Protein AF-A0A243W6Y9-F1 (afdb_monomer_lite)

Structure (mmCIF, N/CA/C/O backbone):
data_AF-A0A243W6Y9-F1
#
_entry.id   AF-A0A243W6Y9-F1
#
loop_
_atom_site.group_PDB
_atom_site.id
_atom_site.type_symbol
_atom_site.label_atom_id
_atom_site.label_alt_id
_atom_site.label_comp_id
_atom_site.label_asym_id
_atom_site.label_entity_id
_atom_site.label_seq_id
_atom_site.pdbx_PDB_ins_code
_atom_site.Cartn_x
_atom_site.Cartn_y
_atom_site.Cartn_z
_atom_site.occupancy
_atom_site.B_iso_or_equiv
_atom_site.auth_seq_id
_atom_site.auth_comp_id
_atom_site.auth_asym_id
_atom_site.auth_atom_id
_atom_site.pdbx_PDB_model_num
ATOM 1 N N . MET A 1 1 ? 6.393 -20.931 -11.504 1.00 43.03 1 MET A N 1
ATOM 2 C CA . MET A 1 1 ? 7.492 -21.697 -12.120 1.00 43.03 1 MET A CA 1
ATOM 3 C C . MET A 1 1 ? 7.040 -22.157 -13.491 1.00 43.03 1 MET A C 1
ATOM 5 O O . MET A 1 1 ? 6.276 -23.103 -13.563 1.00 43.03 1 MET A O 1
ATOM 9 N N . GLN A 1 2 ? 7.474 -21.464 -14.536 1.00 35.66 2 GLN A N 1
ATOM 10 C CA . GLN A 1 2 ? 8.021 -22.041 -15.763 1.00 35.66 2 GLN A CA 1
ATOM 11 C C . GLN A 1 2 ? 8.685 -20.876 -16.490 1.00 35.66 2 GLN A C 1
ATOM 13 O O . GLN A 1 2 ? 8.092 -19.814 -16.643 1.00 35.66 2 GLN A O 1
ATOM 18 N N . ALA A 1 3 ? 9.980 -21.041 -16.724 1.00 38.94 3 ALA A N 1
ATOM 19 C CA . ALA A 1 3 ? 10.816 -20.066 -17.384 1.00 38.94 3 ALA A CA 1
ATOM 20 C C . ALA A 1 3 ? 10.335 -19.934 -18.830 1.00 38.94 3 ALA A C 1
ATOM 22 O O . ALA A 1 3 ? 10.293 -20.946 -19.529 1.00 38.94 3 ALA A O 1
ATOM 23 N N . ASP A 1 4 ? 10.006 -18.712 -19.257 1.00 57.81 4 ASP A N 1
ATOM 24 C CA . ASP A 1 4 ? 10.089 -18.358 -20.671 1.00 57.81 4 ASP A CA 1
ATOM 25 C C . ASP A 1 4 ? 11.486 -18.777 -21.115 1.00 57.81 4 ASP A C 1
ATOM 27 O O . ASP A 1 4 ? 12.497 -18.345 -20.545 1.00 57.81 4 ASP A O 1
ATOM 31 N N . THR A 1 5 ? 11.557 -19.708 -22.057 1.00 53.50 5 THR A N 1
ATOM 32 C CA . THR A 1 5 ? 12.824 -20.136 -22.629 1.00 53.50 5 THR A CA 1
ATOM 33 C C . THR A 1 5 ? 13.496 -18.864 -23.133 1.00 53.50 5 THR A C 1
ATOM 35 O O . THR A 1 5 ? 12.930 -18.195 -23.989 1.00 53.50 5 THR A O 1
ATOM 38 N N . GLY A 1 6 ? 14.666 -18.483 -22.606 1.00 59.12 6 GLY A N 1
ATOM 39 C CA . GLY A 1 6 ? 15.274 -17.166 -22.874 1.00 59.12 6 GLY A CA 1
ATOM 40 C C . GLY A 1 6 ? 15.457 -16.818 -24.361 1.00 59.12 6 GLY A C 1
ATOM 41 O O . GLY A 1 6 ? 15.699 -15.666 -24.691 1.00 59.12 6 GLY A O 1
ATOM 42 N N . ASN A 1 7 ? 15.294 -17.799 -25.251 1.00 61.72 7 ASN A N 1
ATOM 43 C CA . ASN A 1 7 ? 15.296 -17.659 -26.699 1.00 61.72 7 ASN A CA 1
ATOM 44 C C . ASN A 1 7 ? 14.011 -17.033 -27.288 1.00 61.72 7 ASN A C 1
ATOM 46 O O . ASN A 1 7 ? 14.080 -16.428 -28.349 1.00 61.72 7 ASN A O 1
ATOM 50 N N . GLU A 1 8 ? 12.857 -17.149 -26.622 1.00 70.62 8 GLU A N 1
ATOM 51 C CA . GLU A 1 8 ? 11.563 -16.610 -27.091 1.00 70.62 8 GLU A CA 1
ATOM 52 C C . GLU A 1 8 ? 11.429 -15.099 -26.849 1.00 70.62 8 GLU A C 1
ATOM 54 O O . GLU A 1 8 ? 10.627 -14.429 -27.490 1.00 70.62 8 GLU A O 1
ATOM 59 N N . LEU A 1 9 ? 12.250 -14.545 -25.954 1.00 79.56 9 LEU A N 1
ATOM 60 C CA . LEU A 1 9 ? 12.281 -13.112 -25.651 1.00 79.56 9 LEU A CA 1
ATOM 61 C C . LEU A 1 9 ? 13.268 -12.343 -26.545 1.00 79.56 9 LEU A C 1
ATOM 63 O O . LEU A 1 9 ? 13.194 -11.116 -26.646 1.00 79.56 9 LEU A O 1
ATOM 67 N N . LEU A 1 10 ? 14.204 -13.042 -27.198 1.00 84.56 10 LEU A N 1
ATOM 68 C CA . LEU A 1 10 ? 15.207 -12.418 -28.059 1.00 84.56 10 LEU A CA 1
ATOM 69 C C . LEU A 1 10 ? 14.560 -11.859 -29.331 1.00 84.56 10 LEU A C 1
ATOM 71 O O . LEU A 1 10 ? 13.790 -12.528 -30.008 1.00 84.56 10 LEU A O 1
ATOM 75 N N . GLY A 1 11 ? 14.905 -10.616 -29.673 1.00 85.31 11 GLY A N 1
ATOM 76 C CA . GLY A 1 11 ? 14.373 -9.916 -30.849 1.00 85.31 11 GLY A CA 1
ATOM 77 C C . GLY A 1 11 ? 13.053 -9.175 -30.611 1.00 85.31 11 GLY A C 1
ATOM 78 O O . GLY A 1 11 ? 12.691 -8.326 -31.425 1.00 85.31 11 GLY A O 1
ATOM 79 N N . HIS A 1 12 ? 12.385 -9.415 -29.481 1.00 86.56 12 HIS A N 1
ATOM 80 C CA . HIS A 1 12 ? 11.173 -8.700 -29.089 1.00 86.56 12 HIS A CA 1
ATOM 81 C C . HIS A 1 12 ? 11.488 -7.422 -28.315 1.00 86.56 12 HIS A C 1
ATOM 83 O O . HIS A 1 12 ? 12.442 -7.342 -27.534 1.00 86.56 12 HIS A O 1
ATOM 89 N N . ARG A 1 13 ? 10.667 -6.385 -28.505 1.00 86.94 13 ARG A N 1
ATOM 90 C CA . ARG A 1 13 ? 10.771 -5.168 -27.696 1.00 86.94 13 ARG A CA 1
ATOM 91 C C . ARG A 1 13 ? 10.093 -5.401 -26.360 1.00 86.94 13 ARG A C 1
ATOM 93 O O . ARG A 1 13 ? 8.949 -5.828 -26.311 1.00 86.94 13 ARG A O 1
ATOM 100 N N . ILE A 1 14 ? 10.734 -4.980 -25.276 1.00 86.56 14 ILE A N 1
ATOM 101 C CA . ILE A 1 14 ? 10.177 -5.103 -23.921 1.00 86.56 14 ILE A CA 1
ATOM 102 C C . ILE A 1 14 ? 8.775 -4.472 -23.767 1.00 86.56 14 ILE A C 1
ATOM 104 O O . ILE A 1 14 ? 7.939 -4.976 -23.023 1.00 86.56 14 ILE A O 1
ATOM 108 N N . LEU A 1 15 ? 8.479 -3.417 -24.539 1.00 89.31 15 LEU A N 1
ATOM 109 C CA . LEU A 1 15 ? 7.162 -2.770 -24.590 1.00 89.31 15 LEU A CA 1
ATOM 110 C C . LEU A 1 15 ? 6.047 -3.662 -25.161 1.00 89.31 15 LEU A C 1
ATOM 112 O O . LEU A 1 15 ? 4.875 -3.343 -24.972 1.00 89.31 15 LEU A O 1
ATOM 116 N N . GLU A 1 16 ? 6.372 -4.741 -25.875 1.00 90.00 16 GLU A N 1
ATOM 117 C CA . GLU A 1 16 ? 5.393 -5.723 -26.364 1.00 90.00 16 GLU A CA 1
ATOM 118 C C . GLU A 1 16 ? 4.721 -6.472 -25.214 1.00 90.00 16 GLU A C 1
ATOM 120 O O . GLU A 1 16 ? 3.538 -6.781 -25.307 1.00 90.00 16 GLU A O 1
ATOM 125 N N . PHE A 1 17 ? 5.436 -6.644 -24.102 1.00 90.62 17 PHE A N 1
ATOM 126 C CA . PHE A 1 17 ? 4.935 -7.274 -22.883 1.00 90.62 17 PHE A CA 1
ATOM 127 C C . PHE A 1 17 ? 4.281 -6.271 -21.921 1.00 90.62 17 PHE A C 1
ATOM 129 O O . PHE A 1 17 ? 3.747 -6.661 -20.884 1.00 90.62 17 PHE A O 1
ATOM 136 N N . ALA A 1 18 ? 4.316 -4.969 -22.226 1.00 92.44 18 ALA A N 1
ATOM 137 C CA . ALA A 1 18 ? 3.682 -3.950 -21.400 1.00 92.44 18 ALA A CA 1
ATOM 138 C C . ALA A 1 18 ? 2.157 -4.029 -21.514 1.00 92.44 18 ALA A C 1
ATOM 140 O O . ALA A 1 18 ? 1.598 -4.074 -22.613 1.00 92.44 18 ALA A O 1
ATOM 141 N N . HIS A 1 19 ? 1.474 -3.976 -20.372 1.00 92.12 19 HIS A N 1
ATOM 142 C CA . HIS A 1 19 ? 0.020 -3.915 -20.351 1.00 92.12 19 HIS A CA 1
ATOM 143 C C . HIS A 1 19 ? -0.474 -2.663 -21.111 1.00 92.12 19 HIS A C 1
ATOM 145 O O . HIS A 1 19 ? 0.071 -1.575 -20.885 1.00 92.12 19 HIS A O 1
ATOM 151 N N . PRO A 1 20 ? -1.521 -2.759 -21.963 1.00 89.38 20 PRO A N 1
ATOM 152 C CA . PRO A 1 20 ? -1.933 -1.676 -22.864 1.00 89.38 20 PRO A CA 1
ATOM 153 C C . PRO A 1 20 ? -2.131 -0.318 -22.183 1.00 89.38 20 PRO A C 1
ATOM 155 O O . PRO A 1 20 ? -1.698 0.701 -22.712 1.00 89.38 20 PRO A O 1
ATOM 158 N N . HIS A 1 21 ? -2.714 -0.309 -20.979 1.00 92.00 21 HIS A N 1
ATOM 159 C CA . HIS A 1 21 ? -2.945 0.921 -20.210 1.00 92.00 21 HIS A CA 1
ATOM 160 C C . HIS A 1 21 ? -1.669 1.652 -19.770 1.00 92.00 21 HIS A C 1
ATOM 162 O O . HIS A 1 21 ? -1.721 2.857 -19.576 1.00 92.00 21 HIS A O 1
ATOM 168 N N . PHE A 1 22 ? -0.543 0.956 -19.607 1.00 89.75 22 PHE A N 1
ATOM 169 C CA . PHE A 1 22 ? 0.699 1.544 -19.085 1.00 89.75 22 PHE A CA 1
ATOM 170 C C . PHE A 1 22 ? 1.804 1.655 -20.142 1.00 89.75 22 PHE A C 1
ATOM 172 O O . PHE A 1 22 ? 2.908 2.127 -19.866 1.00 89.75 22 PHE A O 1
ATOM 179 N N . ARG A 1 23 ? 1.531 1.196 -21.368 1.00 93.19 23 ARG A N 1
ATOM 180 C CA . ARG A 1 23 ? 2.514 1.155 -22.453 1.00 93.19 23 ARG A CA 1
ATOM 181 C C . ARG A 1 23 ? 2.959 2.550 -22.894 1.00 93.19 23 ARG A C 1
ATOM 183 O O . ARG A 1 23 ? 4.123 2.713 -23.250 1.00 93.19 23 ARG A O 1
ATOM 190 N N . ALA A 1 24 ? 2.056 3.532 -22.880 1.00 93.00 24 ALA A N 1
ATOM 191 C CA . ALA A 1 24 ? 2.349 4.900 -23.309 1.00 93.00 24 ALA A CA 1
ATOM 192 C C . ALA A 1 24 ? 3.409 5.565 -22.415 1.00 93.00 24 ALA A C 1
ATOM 194 O O . ALA A 1 24 ? 4.425 6.033 -22.928 1.00 93.00 24 ALA A O 1
ATOM 195 N N . ASP A 1 25 ? 3.218 5.507 -21.095 1.00 91.50 25 ASP A N 1
ATOM 196 C CA . ASP A 1 25 ? 4.114 6.127 -20.111 1.00 91.50 25 ASP A CA 1
ATOM 197 C C . ASP A 1 25 ? 5.524 5.527 -20.169 1.00 91.50 25 ASP A C 1
ATOM 199 O O . ASP A 1 25 ? 6.528 6.241 -20.191 1.00 91.50 25 ASP A O 1
ATOM 203 N N . TRP A 1 26 ? 5.620 4.195 -20.253 1.00 94.25 26 TRP A N 1
ATOM 204 C CA . TRP A 1 26 ? 6.917 3.536 -20.395 1.00 94.25 26 TRP A CA 1
ATOM 205 C C . TRP A 1 26 ? 7.572 3.879 -21.735 1.00 94.25 26 TRP A C 1
ATOM 207 O O . TRP A 1 26 ? 8.761 4.189 -21.777 1.00 94.25 26 TRP A O 1
ATOM 217 N N . HIS A 1 27 ? 6.815 3.890 -22.832 1.00 94.44 27 HIS A N 1
ATOM 218 C CA . HIS A 1 27 ? 7.356 4.273 -24.131 1.00 94.44 27 HIS A CA 1
ATOM 219 C C . HIS A 1 27 ? 7.925 5.699 -24.119 1.00 94.44 27 HIS A C 1
ATOM 221 O O . HIS A 1 27 ? 9.006 5.923 -24.665 1.00 94.44 27 HIS A O 1
ATOM 227 N N . GLU A 1 28 ? 7.257 6.648 -23.462 1.00 95.19 28 GLU A N 1
ATOM 228 C CA . GLU A 1 28 ? 7.779 8.004 -23.304 1.00 95.19 28 GLU A CA 1
ATOM 229 C C . GLU A 1 28 ? 9.094 8.021 -22.514 1.00 95.19 28 GLU A C 1
ATOM 231 O O . GLU A 1 28 ? 10.085 8.572 -22.996 1.00 95.19 28 GLU A O 1
ATOM 236 N N . LEU A 1 29 ? 9.144 7.371 -21.348 1.00 94.62 29 LEU A N 1
ATOM 237 C CA . LEU A 1 29 ? 10.361 7.296 -20.529 1.00 94.62 29 LEU A CA 1
ATOM 238 C C . LEU A 1 29 ? 11.518 6.626 -21.278 1.00 94.62 29 LEU A C 1
ATOM 240 O O . LEU A 1 29 ? 12.652 7.102 -21.232 1.00 94.62 29 LEU A O 1
ATOM 244 N N . GLN A 1 30 ? 11.228 5.573 -22.042 1.00 93.81 30 GLN A N 1
ATOM 245 C CA . GLN A 1 30 ? 12.217 4.911 -22.882 1.00 93.81 30 GLN A CA 1
ATOM 246 C C . GLN A 1 30 ? 12.738 5.852 -23.977 1.00 93.81 30 GLN A C 1
ATOM 248 O O . GLN A 1 30 ? 13.944 5.911 -24.204 1.00 93.81 30 GLN A O 1
ATOM 253 N N . GLN A 1 31 ? 11.874 6.645 -24.619 1.00 94.62 31 GLN A N 1
ATOM 254 C CA . GLN A 1 31 ? 12.327 7.659 -25.575 1.00 94.62 31 GLN A CA 1
ATOM 255 C C . GLN A 1 31 ? 13.171 8.756 -24.925 1.00 94.62 31 GLN A C 1
ATOM 257 O O . GLN A 1 31 ? 14.130 9.219 -25.537 1.00 94.62 31 GLN A O 1
ATOM 262 N N . GLN A 1 32 ? 12.802 9.218 -23.729 1.00 95.50 32 GLN A N 1
ATOM 263 C CA . GLN A 1 32 ? 13.557 10.252 -23.025 1.00 95.50 32 GLN A CA 1
ATOM 264 C C . GLN A 1 32 ? 14.946 9.744 -22.613 1.00 95.50 32 GLN A C 1
ATOM 266 O O . GLN A 1 32 ? 15.918 10.488 -22.750 1.00 95.50 32 GLN A O 1
ATOM 271 N N . LEU A 1 33 ? 15.046 8.475 -22.206 1.00 94.88 33 LEU A N 1
ATOM 272 C CA . LEU A 1 33 ? 16.309 7.799 -21.916 1.00 94.88 33 LEU A CA 1
ATOM 273 C C . LEU A 1 33 ? 17.226 7.765 -23.151 1.00 94.88 33 LEU A C 1
ATOM 275 O O . LEU A 1 33 ? 18.321 8.312 -23.100 1.00 94.88 33 LEU A O 1
ATOM 279 N N . TRP A 1 34 ? 16.757 7.230 -24.286 1.00 93.50 34 TRP A N 1
ATOM 280 C CA . TRP A 1 34 ? 17.541 7.138 -25.538 1.00 93.50 34 TRP A CA 1
ATOM 281 C C . TRP A 1 34 ? 17.840 8.483 -26.216 1.00 93.50 34 TRP A C 1
ATOM 283 O O . TRP A 1 34 ? 18.680 8.550 -27.106 1.00 93.50 34 TRP A O 1
ATOM 293 N N . LYS A 1 35 ? 17.148 9.559 -25.824 1.00 95.31 35 LYS A N 1
ATOM 294 C CA . LYS A 1 35 ? 17.457 10.940 -26.237 1.00 95.31 35 LYS A CA 1
ATOM 295 C C . LYS A 1 35 ? 18.413 11.641 -25.263 1.00 95.31 35 LYS A C 1
ATOM 297 O O . LYS A 1 35 ? 18.541 12.863 -25.341 1.00 95.31 35 LYS A O 1
ATOM 302 N N . HIS A 1 36 ? 18.988 10.910 -24.303 1.00 91.75 36 HIS A N 1
ATOM 303 C CA . HIS A 1 36 ? 19.877 11.423 -23.252 1.00 91.75 36 HIS A CA 1
ATOM 304 C C . HIS A 1 36 ? 19.268 12.558 -22.424 1.00 91.75 36 HIS A C 1
ATOM 306 O O . HIS A 1 36 ? 19.983 13.376 -21.849 1.00 91.75 36 HIS A O 1
ATOM 312 N N . LYS A 1 37 ? 17.933 12.621 -22.335 1.00 93.31 37 LYS A N 1
ATOM 313 C CA . LYS A 1 37 ? 17.241 13.606 -21.488 1.00 93.31 37 LYS A CA 1
ATOM 314 C C . LYS A 1 37 ? 17.276 13.222 -20.011 1.00 93.31 37 LYS A C 1
ATOM 316 O O . LYS A 1 37 ? 17.010 14.059 -19.155 1.00 93.31 37 LYS A O 1
ATOM 321 N N . MET A 1 38 ? 17.589 11.962 -19.723 1.00 92.38 38 MET A N 1
ATOM 322 C CA . MET A 1 38 ? 17.771 11.415 -18.384 1.00 92.38 38 MET A CA 1
ATOM 323 C C . MET A 1 38 ? 18.803 10.282 -18.425 1.00 92.38 38 MET A C 1
ATOM 325 O O . MET A 1 38 ? 18.844 9.550 -19.412 1.00 92.38 38 MET A O 1
ATOM 329 N N . PRO A 1 39 ? 19.620 10.109 -17.374 1.00 89.44 39 PRO A N 1
ATOM 330 C CA . PRO A 1 39 ? 20.642 9.060 -17.332 1.00 89.44 39 PRO A CA 1
ATOM 331 C C . PRO A 1 39 ? 20.065 7.661 -17.050 1.00 89.44 39 PRO A C 1
ATOM 333 O O . PRO A 1 39 ? 20.653 6.652 -17.430 1.00 89.44 39 PRO A O 1
ATOM 336 N N . HIS A 1 40 ? 18.930 7.592 -16.355 1.00 95.38 40 HIS A N 1
ATOM 337 C CA . HIS A 1 40 ? 18.195 6.368 -16.040 1.00 95.38 40 HIS A CA 1
ATOM 338 C C . HIS A 1 40 ? 16.745 6.720 -15.684 1.00 95.38 40 HIS A C 1
ATOM 340 O O . HIS A 1 40 ? 16.443 7.877 -15.380 1.00 95.38 40 HIS A O 1
ATOM 346 N N . PHE A 1 41 ? 15.861 5.724 -15.666 1.00 96.50 41 PHE A N 1
ATOM 347 C CA . PHE A 1 41 ? 14.533 5.854 -15.064 1.00 96.50 41 PHE A CA 1
ATOM 348 C C . PHE A 1 41 ? 14.161 4.617 -14.254 1.00 96.50 41 PHE A C 1
ATOM 350 O O . PHE A 1 41 ? 14.611 3.506 -14.543 1.00 96.50 41 PHE A O 1
ATOM 357 N N . THR A 1 42 ? 13.261 4.827 -13.297 1.00 96.75 42 THR A N 1
ATOM 358 C CA . THR A 1 42 ? 12.565 3.763 -12.576 1.00 96.75 42 THR A CA 1
ATOM 359 C C . THR A 1 42 ? 11.069 4.025 -12.640 1.00 96.75 42 THR A C 1
ATOM 361 O O . THR A 1 42 ? 10.630 5.140 -12.360 1.00 96.75 42 THR A O 1
ATOM 364 N N . LEU A 1 43 ? 10.271 3.013 -12.978 1.00 96.00 43 LEU A N 1
ATOM 365 C CA . LEU A 1 43 ? 8.812 3.123 -13.003 1.00 96.00 43 LEU A CA 1
ATOM 366 C C . LEU A 1 43 ? 8.154 1.838 -12.489 1.00 96.00 43 LEU A C 1
ATOM 368 O O . LEU A 1 43 ? 8.681 0.742 -12.663 1.00 96.00 43 LEU A O 1
ATOM 372 N N . LYS A 1 44 ? 6.981 1.963 -11.862 1.00 96.25 44 LYS A N 1
ATOM 373 C CA . LYS A 1 44 ? 6.138 0.820 -11.481 1.00 96.25 44 LYS A CA 1
ATOM 374 C C . LYS A 1 44 ? 5.019 0.680 -12.515 1.00 96.25 44 LYS A C 1
ATOM 376 O O . LYS A 1 44 ? 4.200 1.583 -12.631 1.00 96.25 44 LYS A O 1
ATOM 381 N N . THR A 1 45 ? 4.970 -0.435 -13.237 1.00 95.31 45 THR A N 1
ATOM 382 C CA . THR A 1 45 ? 3.996 -0.704 -14.316 1.00 95.31 45 THR A CA 1
ATOM 383 C C . THR A 1 45 ? 3.455 -2.126 -14.231 1.00 95.31 45 THR A C 1
ATOM 385 O O . THR A 1 45 ? 3.888 -2.906 -13.383 1.00 95.31 45 THR A O 1
ATOM 388 N N . CYS A 1 46 ? 2.509 -2.463 -15.105 1.00 95.00 46 CYS A N 1
ATOM 389 C CA . CYS A 1 46 ? 2.044 -3.825 -15.29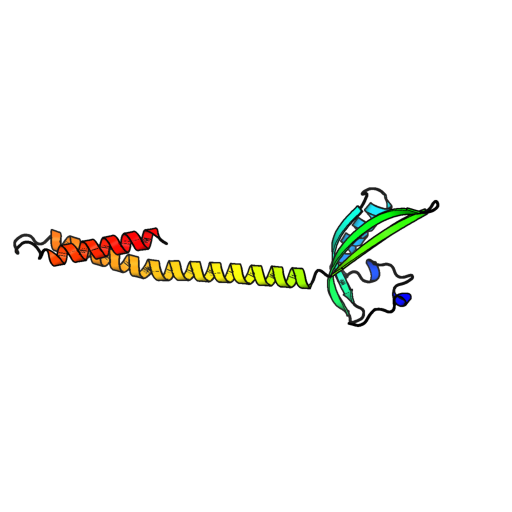8 1.00 95.00 46 CYS A CA 1
ATOM 390 C C . CYS A 1 46 ? 2.643 -4.438 -16.567 1.00 95.00 46 CYS A C 1
ATOM 392 O O . CYS A 1 46 ? 2.581 -3.853 -17.651 1.00 95.00 46 CYS A O 1
ATOM 394 N N . LEU A 1 47 ? 3.165 -5.650 -16.421 1.00 93.69 47 LEU A N 1
ATOM 395 C CA . LEU A 1 47 ? 3.574 -6.523 -17.515 1.00 93.69 47 LEU A CA 1
ATOM 396 C C . LEU A 1 47 ? 2.557 -7.650 -17.689 1.00 93.69 47 LEU A C 1
ATOM 398 O O . LEU A 1 47 ? 1.876 -8.023 -16.733 1.00 93.69 47 LEU A O 1
ATOM 402 N N . VAL A 1 48 ? 2.472 -8.185 -18.902 1.00 92.38 48 VAL A N 1
ATOM 403 C CA . VAL A 1 48 ? 1.631 -9.325 -19.274 1.00 92.38 48 VAL A CA 1
ATOM 404 C C . VAL A 1 48 ? 2.527 -10.550 -19.447 1.00 92.38 48 VAL A C 1
ATOM 406 O O . VAL A 1 48 ? 3.536 -10.488 -20.146 1.00 92.38 48 VAL A O 1
ATOM 409 N N . ARG A 1 49 ? 2.184 -11.651 -18.777 1.00 89.44 49 ARG A N 1
ATOM 410 C CA . ARG A 1 49 ? 2.863 -12.948 -18.907 1.00 89.44 49 ARG A CA 1
ATOM 411 C C . ARG A 1 49 ? 2.403 -13.681 -20.168 1.00 89.44 49 ARG A C 1
ATOM 413 O O . ARG A 1 49 ? 1.365 -13.349 -20.736 1.00 89.44 49 ARG A O 1
ATOM 420 N N . ALA A 1 50 ? 3.117 -14.741 -20.544 1.00 85.81 50 ALA A N 1
ATOM 421 C CA . ALA A 1 50 ? 2.733 -15.620 -21.652 1.00 85.81 50 ALA A CA 1
ATOM 422 C C . ALA A 1 50 ? 1.319 -16.225 -21.499 1.00 85.81 50 ALA A C 1
ATOM 424 O O . ALA A 1 50 ? 0.626 -16.437 -22.489 1.00 85.81 50 ALA A O 1
ATOM 425 N N . ASP A 1 51 ? 0.853 -16.446 -20.264 1.00 86.94 51 ASP A N 1
ATOM 426 C CA . ASP A 1 51 ? -0.503 -16.935 -19.966 1.00 86.94 51 ASP A CA 1
ATOM 427 C C . ASP A 1 51 ? -1.601 -15.849 -20.047 1.00 86.94 51 ASP A C 1
ATOM 429 O O . ASP A 1 51 ? -2.771 -16.124 -19.783 1.00 86.94 51 ASP A O 1
ATOM 433 N N . GLY A 1 52 ? -1.237 -14.608 -20.392 1.00 87.31 52 GLY A N 1
ATOM 434 C CA . GLY A 1 52 ? -2.133 -13.453 -20.462 1.00 87.31 52 GLY A CA 1
ATOM 435 C C . GLY A 1 52 ? -2.407 -12.771 -19.116 1.00 87.31 52 GLY A C 1
ATOM 436 O O . GLY A 1 52 ? -3.036 -11.711 -19.084 1.00 87.31 52 GLY A O 1
ATOM 437 N N . SER A 1 53 ? -1.928 -13.321 -17.996 1.00 90.75 53 SER A N 1
ATOM 438 C CA . SER A 1 53 ? -2.069 -12.687 -16.684 1.00 90.75 53 SER A CA 1
ATOM 439 C C . SER A 1 53 ? -1.187 -11.445 -16.571 1.00 90.75 53 SER A C 1
ATOM 441 O O . SER A 1 53 ? -0.075 -11.388 -17.093 1.00 90.75 53 SER A O 1
ATOM 443 N N . SER A 1 54 ? -1.675 -10.433 -15.855 1.00 93.31 54 SER A N 1
ATOM 444 C CA . SER A 1 54 ? -0.904 -9.217 -15.589 1.00 93.31 54 SER A CA 1
ATOM 445 C C . SER A 1 54 ? -0.250 -9.251 -14.213 1.00 93.31 54 SER A C 1
ATOM 447 O O . SER A 1 54 ? -0.810 -9.798 -13.261 1.00 93.31 54 SER A O 1
ATOM 449 N N . PHE A 1 55 ? 0.917 -8.627 -14.085 1.00 93.94 55 PHE A N 1
ATOM 450 C CA . PHE A 1 55 ? 1.606 -8.478 -12.807 1.00 93.94 55 PHE A CA 1
ATOM 451 C C . PHE A 1 55 ? 2.297 -7.139 -12.666 1.00 93.94 55 PHE A C 1
ATOM 453 O O . PHE A 1 55 ? 2.717 -6.533 -13.649 1.00 93.94 55 PHE A O 1
ATOM 460 N N . TRP A 1 56 ? 2.421 -6.692 -11.418 1.00 95.56 56 TRP A N 1
ATOM 461 C CA . TRP A 1 56 ? 3.115 -5.455 -11.116 1.00 95.56 56 TRP A CA 1
ATOM 462 C C . TRP A 1 56 ? 4.617 -5.677 -11.162 1.00 95.56 56 TRP A C 1
ATOM 464 O O . 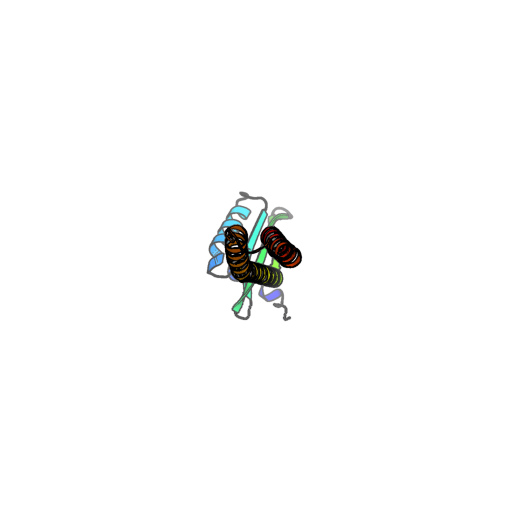TRP A 1 56 ? 5.149 -6.534 -10.461 1.00 95.56 56 TRP A O 1
ATOM 474 N N . CYS A 1 57 ? 5.300 -4.838 -11.926 1.00 95.75 57 CYS A N 1
ATOM 475 C CA . CYS A 1 57 ? 6.738 -4.855 -12.064 1.00 95.75 57 CYS A CA 1
ATOM 476 C C . CYS A 1 57 ? 7.318 -3.465 -11.799 1.00 95.75 57 CYS A C 1
ATOM 478 O O . CYS A 1 57 ? 6.749 -2.445 -12.197 1.00 95.75 57 CYS A O 1
ATOM 480 N N . GLN A 1 58 ? 8.452 -3.423 -11.110 1.00 96.88 58 GLN A N 1
ATOM 481 C CA . GLN A 1 58 ? 9.312 -2.255 -11.080 1.00 96.88 58 GLN A CA 1
ATOM 482 C C . GLN A 1 58 ? 10.376 -2.416 -12.164 1.00 96.88 58 GLN A C 1
ATOM 484 O O . GLN A 1 58 ? 11.158 -3.363 -12.148 1.00 96.88 58 GLN A O 1
ATOM 489 N N . VAL A 1 59 ? 10.368 -1.485 -13.111 1.00 96.56 59 VAL A N 1
ATOM 490 C CA . VAL A 1 59 ? 11.292 -1.436 -14.239 1.00 96.56 59 VAL A CA 1
ATOM 491 C C . VAL A 1 59 ? 12.326 -0.369 -13.941 1.00 96.56 59 VAL A C 1
ATOM 493 O O . VAL A 1 59 ? 11.959 0.789 -13.744 1.00 96.56 59 VAL A O 1
ATOM 496 N N . THR A 1 60 ? 13.600 -0.738 -13.972 1.00 97.12 60 THR A N 1
ATOM 497 C CA . THR A 1 60 ? 14.720 0.204 -13.884 1.00 97.12 60 THR A CA 1
ATOM 498 C C . THR A 1 60 ? 15.541 0.089 -15.154 1.00 97.12 60 THR A C 1
ATOM 500 O O . THR A 1 60 ? 15.996 -1.006 -15.466 1.00 97.12 60 THR A O 1
ATOM 503 N N . SER A 1 61 ? 15.725 1.183 -15.895 1.00 96.75 61 SER A N 1
ATOM 504 C CA . SER A 1 61 ? 16.502 1.183 -17.143 1.00 96.75 61 SER A CA 1
ATOM 505 C C . SER A 1 61 ? 17.586 2.250 -17.142 1.00 96.75 61 SER A C 1
ATOM 507 O O . SER A 1 61 ? 17.363 3.367 -16.679 1.00 96.75 61 SER A O 1
ATOM 509 N N . VAL A 1 62 ? 18.741 1.901 -17.698 1.00 96.62 62 VAL A N 1
ATOM 510 C CA . VAL A 1 62 ? 19.957 2.721 -17.771 1.00 96.62 62 VAL A CA 1
ATOM 511 C C . VAL A 1 62 ? 20.633 2.482 -19.120 1.00 96.62 62 VAL A C 1
ATOM 513 O O . VAL A 1 62 ? 20.563 1.376 -19.657 1.00 96.62 62 VAL A O 1
ATOM 516 N N . LEU A 1 63 ? 21.277 3.514 -19.667 1.00 95.12 63 LEU A N 1
ATOM 517 C CA . LEU A 1 63 ? 22.151 3.384 -20.833 1.00 95.12 63 LEU A CA 1
ATOM 518 C C . LEU A 1 63 ? 23.608 3.291 -20.401 1.00 95.12 63 LEU A C 1
ATOM 520 O O . LEU A 1 63 ? 24.020 3.931 -19.432 1.00 95.12 63 LEU A O 1
ATOM 524 N N . PHE A 1 64 ? 24.388 2.507 -21.132 1.00 92.75 64 PHE A N 1
ATOM 525 C CA . PHE A 1 64 ? 25.821 2.393 -20.918 1.00 92.75 64 PHE A CA 1
ATOM 526 C C . PHE A 1 64 ? 26.562 2.250 -22.257 1.00 92.75 64 PHE A C 1
ATOM 528 O O . PHE A 1 64 ? 26.020 1.679 -23.207 1.00 92.75 64 PHE A O 1
ATOM 535 N N . PRO A 1 65 ? 27.790 2.784 -22.358 1.00 91.88 65 PRO A N 1
ATOM 536 C CA . PRO A 1 65 ? 28.612 2.637 -23.552 1.00 91.88 65 PRO A CA 1
ATOM 537 C C . PRO A 1 65 ? 29.263 1.246 -23.616 1.00 91.88 65 PRO A C 1
ATOM 539 O O . PRO A 1 65 ? 29.710 0.723 -22.597 1.00 91.88 65 PRO A O 1
ATOM 542 N N . ASP A 1 66 ? 29.370 0.689 -24.821 1.00 93.00 66 ASP A N 1
ATOM 543 C CA . ASP A 1 66 ? 30.036 -0.581 -25.125 1.00 93.00 66 ASP A CA 1
ATOM 544 C C . ASP A 1 66 ? 30.666 -0.535 -26.527 1.00 93.00 66 ASP A C 1
ATOM 546 O O . ASP A 1 66 ? 29.956 -0.362 -27.513 1.00 93.00 66 ASP A O 1
ATOM 550 N N . GLU A 1 67 ? 31.995 -0.631 -26.622 1.00 82.62 67 GLU A N 1
ATOM 551 C CA . GLU A 1 67 ? 32.767 -0.738 -27.880 1.00 82.62 67 GLU A CA 1
ATOM 552 C C . GLU A 1 67 ? 32.242 0.114 -29.072 1.00 82.62 67 GLU A C 1
ATOM 554 O O . GLU A 1 67 ? 32.023 -0.383 -30.177 1.00 82.62 67 GLU A O 1
ATOM 559 N N . ASN A 1 68 ? 32.057 1.428 -28.860 1.00 85.81 68 ASN A N 1
ATOM 560 C CA . ASN A 1 68 ? 31.491 2.421 -29.805 1.00 85.81 68 ASN A CA 1
ATOM 561 C C . ASN A 1 68 ? 29.975 2.351 -30.065 1.00 85.81 68 ASN A C 1
ATOM 563 O O . ASN A 1 68 ? 29.470 2.989 -30.993 1.00 85.81 68 ASN A O 1
ATOM 567 N N . ARG A 1 69 ? 29.225 1.620 -29.249 1.00 89.94 69 ARG A N 1
ATOM 568 C CA . ARG A 1 69 ? 27.761 1.577 -29.260 1.00 89.94 69 ARG A CA 1
ATOM 569 C C . ARG A 1 69 ? 27.225 1.958 -27.891 1.00 89.94 69 ARG A C 1
ATOM 571 O O . ARG A 1 69 ? 27.929 1.922 -26.889 1.00 89.94 69 ARG A O 1
ATOM 578 N N . GLU A 1 70 ? 25.965 2.352 -27.861 1.00 91.38 70 GLU A N 1
ATOM 579 C CA . GLU A 1 70 ? 25.238 2.560 -26.620 1.00 91.38 70 GLU A CA 1
ATOM 580 C C . GLU A 1 70 ? 24.224 1.437 -26.455 1.00 91.38 70 GLU A C 1
ATOM 582 O O . GLU A 1 70 ? 23.462 1.130 -27.376 1.00 91.38 70 GLU A O 1
ATOM 587 N N . LEU A 1 71 ? 24.238 0.811 -25.285 1.00 92.62 71 LEU A N 1
ATOM 588 C CA . LEU A 1 71 ? 23.367 -0.295 -24.936 1.00 92.62 71 LEU A CA 1
ATOM 589 C C . LEU A 1 71 ? 22.440 0.113 -23.796 1.00 92.62 71 LEU A C 1
ATOM 591 O O . LEU A 1 71 ? 22.794 0.911 -22.930 1.00 92.62 71 LEU A O 1
ATOM 595 N N . GLY A 1 72 ? 21.240 -0.462 -23.792 1.00 92.44 72 GLY A N 1
ATOM 596 C CA . GLY A 1 72 ? 20.293 -0.326 -22.694 1.00 92.44 72 GLY A CA 1
ATOM 597 C C . GLY A 1 72 ? 20.327 -1.555 -21.799 1.00 92.44 72 GLY A C 1
ATOM 598 O O . GLY A 1 72 ? 20.227 -2.679 -22.285 1.00 92.44 72 GLY A O 1
ATOM 599 N N . TYR A 1 73 ? 20.422 -1.337 -20.492 1.00 93.62 73 TYR A N 1
ATOM 600 C CA . TYR A 1 73 ? 20.243 -2.369 -19.481 1.00 93.62 73 TYR A CA 1
ATOM 601 C C . TYR A 1 73 ? 18.958 -2.096 -18.704 1.00 93.62 73 TYR A C 1
ATOM 603 O O . TYR A 1 73 ? 18.777 -1.002 -18.165 1.00 93.62 73 TYR A O 1
ATOM 611 N N . THR A 1 74 ? 18.072 -3.091 -18.641 1.00 94.25 74 THR A N 1
ATOM 612 C CA . THR A 1 74 ? 16.792 -2.993 -17.935 1.00 94.25 74 THR A CA 1
ATOM 613 C C . THR A 1 74 ? 16.646 -4.138 -16.944 1.00 94.25 74 THR A C 1
ATOM 615 O O . THR A 1 74 ? 16.753 -5.305 -17.310 1.00 94.25 74 THR A O 1
ATOM 618 N N . VAL A 1 75 ? 16.346 -3.799 -15.693 1.00 94.88 75 VAL A N 1
ATOM 619 C CA . VAL A 1 75 ? 15.991 -4.748 -14.636 1.00 94.88 75 VAL A CA 1
ATOM 620 C C . VAL A 1 75 ? 14.482 -4.724 -14.439 1.00 94.88 75 VAL A C 1
ATOM 622 O O . VAL A 1 75 ? 13.885 -3.653 -14.317 1.00 94.88 75 VAL A O 1
ATOM 625 N N . LEU A 1 76 ? 13.887 -5.915 -14.395 1.00 94.19 76 LEU A N 1
ATOM 626 C CA . LEU A 1 76 ? 12.479 -6.144 -14.095 1.00 94.19 76 LEU A CA 1
ATOM 627 C C . LEU A 1 76 ? 12.363 -6.855 -12.748 1.00 94.19 76 LEU A C 1
ATOM 629 O O . LEU A 1 76 ? 12.800 -7.993 -12.602 1.00 94.19 76 LEU A O 1
ATOM 633 N N . GLU A 1 77 ? 11.756 -6.198 -11.768 1.00 95.38 77 GLU A N 1
ATOM 634 C CA . GLU A 1 77 ? 11.475 -6.778 -10.455 1.00 95.38 77 GLU A CA 1
ATOM 635 C C . GLU A 1 77 ? 9.964 -7.005 -10.320 1.00 95.38 77 GLU A C 1
ATOM 637 O O . GLU A 1 77 ? 9.194 -6.050 -10.414 1.00 95.38 77 GLU A O 1
ATOM 642 N N . ASP A 1 78 ? 9.507 -8.244 -10.116 1.00 95.06 78 ASP A N 1
ATOM 643 C CA . ASP A 1 78 ? 8.096 -8.510 -9.797 1.00 95.06 78 ASP A CA 1
ATOM 644 C C . ASP A 1 78 ? 7.801 -8.020 -8.370 1.00 95.06 78 ASP A C 1
ATOM 646 O O . ASP A 1 78 ? 8.331 -8.534 -7.385 1.00 95.06 78 ASP A O 1
ATOM 650 N N . ILE A 1 79 ? 6.937 -7.013 -8.257 1.00 95.88 79 ILE A N 1
ATOM 651 C CA . ILE A 1 79 ? 6.563 -6.378 -6.987 1.00 95.88 79 ILE A CA 1
ATOM 652 C C . ILE A 1 79 ? 5.139 -6.749 -6.560 1.00 95.88 79 ILE A C 1
ATOM 654 O O . ILE A 1 79 ? 4.573 -6.107 -5.671 1.00 95.88 79 ILE A O 1
ATOM 658 N N . SER A 1 80 ? 4.538 -7.767 -7.182 1.00 93.44 80 SER A N 1
ATOM 659 C CA . SER A 1 80 ? 3.154 -8.179 -6.918 1.00 93.44 80 SER A CA 1
ATOM 660 C C . SER A 1 80 ? 2.966 -8.637 -5.474 1.00 93.44 80 SER A C 1
ATOM 662 O O . SER A 1 80 ? 2.010 -8.224 -4.819 1.00 93.44 80 SER A O 1
ATOM 664 N N . VAL A 1 81 ? 3.913 -9.417 -4.942 1.00 94.12 81 VAL A N 1
ATOM 665 C CA . VAL A 1 81 ? 3.894 -9.857 -3.536 1.00 94.12 81 VAL A CA 1
ATOM 666 C C . VAL A 1 81 ? 3.989 -8.656 -2.597 1.00 94.12 81 VAL A C 1
ATOM 668 O O . VAL A 1 81 ? 3.199 -8.543 -1.662 1.00 94.12 81 VAL A O 1
ATOM 671 N N . ARG A 1 82 ? 4.900 -7.715 -2.882 1.00 93.75 82 ARG A N 1
ATOM 672 C CA . ARG A 1 82 ? 5.068 -6.494 -2.084 1.00 93.75 82 ARG A CA 1
ATOM 673 C C . ARG A 1 82 ? 3.780 -5.669 -2.054 1.00 93.75 82 ARG A C 1
ATOM 675 O O . ARG A 1 82 ? 3.298 -5.353 -0.972 1.00 93.75 82 ARG A O 1
ATOM 682 N N . LYS A 1 83 ? 3.161 -5.412 -3.212 1.00 91.38 83 LYS A N 1
ATOM 683 C CA . LYS A 1 83 ? 1.884 -4.679 -3.289 1.00 91.38 83 LYS A CA 1
ATOM 684 C C . LYS A 1 83 ? 0.733 -5.398 -2.583 1.00 91.38 83 LYS A C 1
ATOM 686 O O . LYS A 1 83 ? -0.106 -4.745 -1.962 1.00 91.38 83 LYS A O 1
ATOM 691 N N . ALA A 1 84 ? 0.673 -6.728 -2.663 1.00 93.25 84 ALA A N 1
ATOM 692 C CA . ALA A 1 84 ? -0.346 -7.509 -1.965 1.00 93.25 84 ALA A CA 1
ATOM 693 C C . ALA A 1 84 ? -0.198 -7.397 -0.439 1.00 93.25 84 ALA A C 1
ATOM 695 O O . ALA A 1 84 ? -1.196 -7.239 0.266 1.00 93.25 84 ALA A O 1
ATOM 696 N N . LEU A 1 85 ? 1.040 -7.424 0.066 1.00 94.62 85 LEU A N 1
ATOM 697 C CA . LEU A 1 85 ? 1.334 -7.223 1.484 1.00 94.62 85 LEU A CA 1
ATOM 698 C C . LEU A 1 85 ? 1.015 -5.796 1.938 1.00 94.62 85 LEU A C 1
ATOM 700 O O . LEU A 1 85 ? 0.336 -5.640 2.949 1.00 94.62 85 LEU A O 1
ATOM 704 N N . GLU A 1 86 ? 1.415 -4.776 1.173 1.00 93.88 86 GLU A N 1
ATOM 705 C CA . GLU A 1 86 ? 1.077 -3.367 1.439 1.00 93.88 86 GLU A CA 1
ATOM 706 C C . GLU A 1 86 ? -0.444 -3.168 1.518 1.00 93.88 86 GLU A C 1
ATOM 708 O O . GLU A 1 86 ? -0.955 -2.592 2.473 1.00 93.88 86 GLU A O 1
ATOM 713 N N . THR A 1 87 ? -1.190 -3.734 0.565 1.00 94.88 87 THR A N 1
ATOM 714 C CA . THR A 1 87 ? -2.659 -3.652 0.545 1.00 94.88 87 THR A CA 1
ATOM 715 C C . THR A 1 87 ? -3.283 -4.369 1.743 1.00 94.88 87 THR A C 1
ATOM 717 O O . THR A 1 87 ? -4.250 -3.884 2.329 1.00 94.88 87 THR A O 1
ATOM 720 N N . LYS A 1 88 ? -2.756 -5.541 2.121 1.00 94.75 88 LYS A N 1
ATOM 721 C CA . LYS A 1 88 ? -3.243 -6.288 3.286 1.00 94.75 88 LYS A CA 1
ATOM 722 C C . LYS A 1 88 ? -2.991 -5.517 4.580 1.00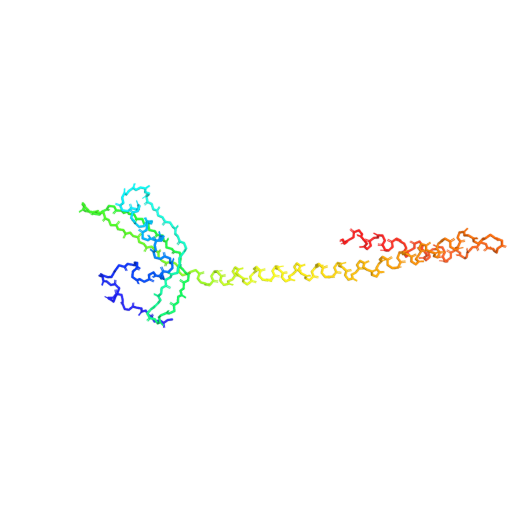 94.75 88 LYS A C 1
ATOM 724 O O . LYS A 1 88 ? -3.875 -5.466 5.427 1.00 94.75 88 LYS A O 1
ATOM 729 N N . LEU A 1 89 ? -1.809 -4.925 4.713 1.00 95.69 89 LEU A N 1
ATOM 730 C CA . LEU A 1 89 ? -1.427 -4.108 5.857 1.00 95.69 89 LEU A CA 1
ATOM 731 C C . LEU A 1 89 ? -2.321 -2.868 5.969 1.00 95.69 89 LEU A C 1
ATOM 733 O O . LEU A 1 89 ? -2.864 -2.630 7.042 1.00 95.69 89 LEU A O 1
ATOM 737 N N . GLN A 1 90 ? -2.577 -2.166 4.861 1.00 95.31 90 GLN A N 1
ATOM 738 C CA . GLN A 1 90 ? -3.507 -1.034 4.845 1.00 95.31 90 GLN A CA 1
ATOM 739 C C . GLN A 1 90 ? -4.904 -1.437 5.335 1.00 95.31 90 GLN A C 1
ATOM 741 O O . GLN A 1 90 ? -5.439 -0.820 6.246 1.00 95.31 90 GLN A O 1
ATOM 746 N N . ARG A 1 91 ? -5.459 -2.539 4.814 1.00 94.88 91 ARG A N 1
ATOM 747 C CA . ARG A 1 91 ? -6.781 -3.032 5.239 1.00 94.88 91 ARG A CA 1
ATOM 748 C C . ARG A 1 91 ? -6.844 -3.381 6.725 1.00 94.88 91 ARG A C 1
ATOM 750 O O . ARG A 1 91 ? -7.895 -3.223 7.337 1.00 94.88 91 ARG A O 1
ATOM 757 N N . LEU A 1 92 ? -5.755 -3.898 7.295 1.00 95.50 92 LEU A N 1
ATOM 758 C CA . LEU A 1 92 ? -5.687 -4.193 8.726 1.00 95.50 92 LEU A CA 1
ATOM 759 C C . LEU A 1 92 ? -5.672 -2.910 9.561 1.00 95.50 92 LEU A C 1
ATOM 761 O O . LEU A 1 92 ? -6.365 -2.865 10.574 1.00 95.50 92 LEU A O 1
ATOM 765 N N . TYR A 1 93 ? -4.942 -1.880 9.125 1.00 94.94 93 TYR A N 1
ATOM 766 C CA . TYR A 1 93 ? -4.961 -0.571 9.780 1.00 94.94 93 TYR A CA 1
ATOM 767 C C . TYR A 1 93 ? -6.343 0.079 9.719 1.00 94.94 93 TYR A C 1
ATOM 769 O O . TYR A 1 93 ? -6.865 0.469 10.759 1.00 94.94 93 TYR A O 1
ATOM 777 N N . ASP A 1 94 ? -6.978 0.099 8.546 1.00 95.06 94 ASP A N 1
ATOM 778 C CA . ASP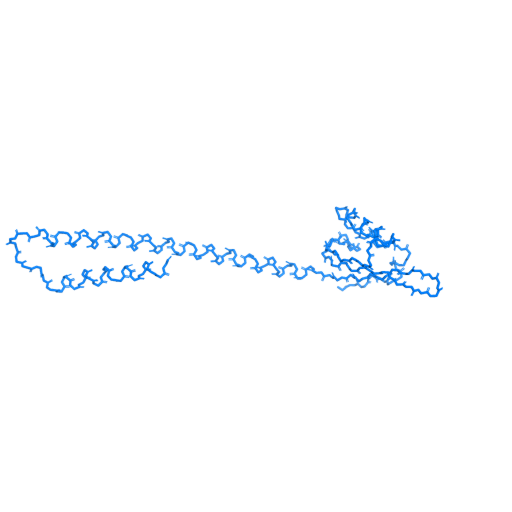 A 1 94 ? -8.318 0.676 8.377 1.00 95.06 94 ASP A CA 1
ATOM 779 C C . ASP A 1 94 ? -9.355 -0.051 9.259 1.00 95.06 94 ASP A C 1
ATOM 781 O O . ASP A 1 94 ? -10.210 0.565 9.904 1.00 95.06 94 ASP A O 1
ATOM 785 N N . ALA A 1 95 ? -9.266 -1.385 9.336 1.00 93.88 95 ALA A N 1
ATOM 786 C CA . ALA A 1 95 ? -10.122 -2.186 10.206 1.00 93.88 95 ALA A CA 1
ATOM 787 C C . ALA A 1 95 ? -9.858 -1.904 11.694 1.00 93.88 95 ALA A C 1
ATOM 789 O O . ALA A 1 95 ? -10.806 -1.789 12.471 1.00 93.88 95 ALA A O 1
ATOM 790 N N . GLN A 1 96 ? -8.590 -1.768 12.096 1.00 95.81 96 GLN A N 1
ATOM 791 C CA . GLN A 1 96 ? -8.215 -1.420 13.466 1.00 95.81 96 GLN A CA 1
ATOM 792 C C . GLN A 1 96 ? -8.760 -0.042 13.863 1.00 95.81 96 GLN A C 1
ATOM 794 O O . GLN A 1 96 ? -9.330 0.092 14.944 1.00 95.81 96 GLN A O 1
ATOM 799 N N . GLU A 1 97 ? -8.615 0.963 12.999 1.00 93.06 97 G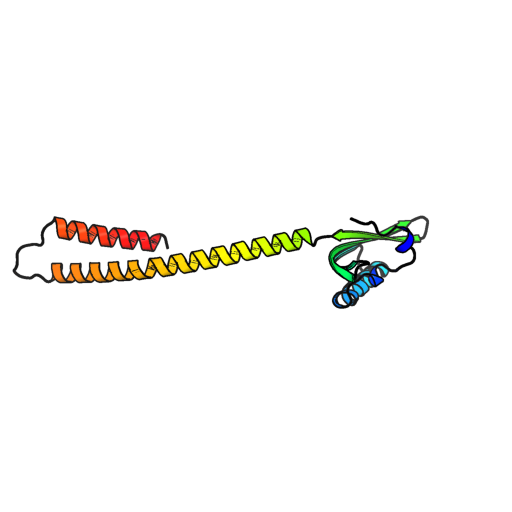LU A N 1
ATOM 800 C CA . GLU A 1 97 ? -9.121 2.318 13.234 1.00 93.06 97 GLU A CA 1
ATOM 801 C C . GLU A 1 97 ? -10.646 2.327 13.361 1.00 93.06 97 GLU A C 1
ATOM 803 O O . GLU A 1 97 ? -11.191 2.922 14.290 1.00 93.06 97 GLU A O 1
ATOM 808 N N . THR A 1 98 ? -11.336 1.580 12.496 1.00 92.44 98 THR A N 1
ATOM 809 C CA . THR A 1 98 ? -12.794 1.417 12.567 1.00 92.44 98 THR A CA 1
ATOM 810 C C . THR A 1 98 ? -13.225 0.793 13.897 1.00 92.44 98 THR A C 1
ATOM 812 O O . THR A 1 98 ? -14.139 1.297 14.550 1.00 92.44 98 THR A O 1
ATOM 815 N N . ILE A 1 99 ? -12.558 -0.282 14.335 1.00 92.38 99 ILE A N 1
ATOM 816 C CA . ILE A 1 99 ? -12.851 -0.944 15.616 1.00 92.38 99 ILE A CA 1
ATOM 817 C C . ILE A 1 99 ? -12.612 0.011 16.789 1.00 92.38 99 ILE A C 1
ATOM 819 O O . ILE A 1 99 ? -13.439 0.074 17.697 1.00 92.38 99 ILE A O 1
ATOM 823 N N . LEU A 1 100 ? -11.512 0.768 16.768 1.00 89.81 100 LEU A N 1
ATOM 824 C CA . LEU A 1 100 ? -11.205 1.748 17.806 1.00 89.81 100 LEU A CA 1
ATOM 825 C C . LEU A 1 100 ? -12.278 2.842 17.871 1.00 89.81 100 LEU A C 1
ATOM 827 O O . LEU A 1 100 ? -12.754 3.170 18.956 1.00 89.81 100 LEU A O 1
ATOM 831 N N . HIS A 1 101 ? -12.698 3.367 16.719 1.00 87.50 101 HIS A N 1
ATOM 832 C CA . HIS A 1 101 ? -13.759 4.368 16.641 1.00 87.50 101 HIS A CA 1
ATOM 833 C C . HIS A 1 101 ? -15.081 3.866 17.230 1.00 87.50 101 HIS A C 1
ATOM 835 O O . HIS A 1 101 ? -15.709 4.582 18.013 1.00 87.50 101 HIS A O 1
ATOM 841 N N . LEU A 1 102 ? -15.483 2.640 16.885 1.00 88.94 102 LEU A N 1
ATOM 842 C CA . LEU A 1 102 ? -16.704 2.020 17.404 1.00 88.94 102 LEU A CA 1
ATOM 843 C C . LEU A 1 102 ? -16.619 1.791 18.915 1.00 88.94 102 LEU A C 1
ATOM 845 O O . LEU A 1 102 ? -17.514 2.208 19.642 1.00 88.94 102 LEU A O 1
ATOM 849 N N . ALA A 1 103 ? -15.516 1.218 19.405 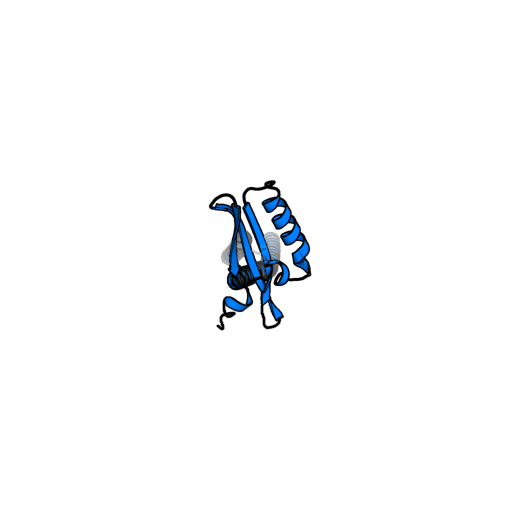1.00 87.75 103 ALA A N 1
ATOM 850 C CA . ALA A 1 103 ? -15.320 0.985 20.834 1.00 87.75 103 ALA A CA 1
ATOM 851 C C . ALA A 1 103 ? -15.376 2.291 21.643 1.00 87.75 103 ALA A C 1
ATOM 853 O O . ALA A 1 103 ? -16.034 2.349 22.681 1.00 87.75 103 ALA A O 1
ATOM 854 N N . THR A 1 104 ? -14.744 3.362 21.155 1.00 88.06 104 THR A N 1
ATOM 855 C CA . THR A 1 104 ? -14.794 4.674 21.812 1.00 88.06 104 THR A CA 1
ATOM 856 C C . THR A 1 104 ? -16.215 5.228 21.860 1.00 88.06 104 THR A C 1
ATOM 858 O O . THR A 1 104 ? -16.645 5.721 22.903 1.00 88.06 104 THR A O 1
ATOM 861 N N . HIS A 1 105 ? -16.958 5.144 20.755 1.00 85.56 105 HIS A N 1
ATOM 862 C CA . HIS A 1 105 ? -18.350 5.587 20.710 1.00 85.56 105 HIS A CA 1
ATOM 863 C C . HIS A 1 105 ? -19.231 4.792 21.689 1.00 85.56 105 HIS A C 1
ATOM 865 O O . HIS A 1 105 ? -19.943 5.380 22.508 1.00 85.56 105 HIS A O 1
ATOM 871 N N . ASP A 1 106 ? -19.126 3.465 21.654 1.00 88.38 106 ASP A N 1
ATOM 872 C CA . ASP A 1 106 ? -19.970 2.554 22.429 1.00 88.38 106 ASP A CA 1
ATOM 873 C C . ASP A 1 106 ? -19.679 2.604 23.931 1.00 88.38 106 ASP A C 1
ATOM 875 O O . ASP A 1 106 ? -20.559 2.303 24.734 1.00 88.38 106 ASP A O 1
ATOM 879 N N . VAL A 1 107 ? -18.477 3.028 24.331 1.00 88.94 107 VAL A N 1
ATOM 880 C CA . VAL A 1 107 ? -18.118 3.248 25.739 1.00 88.94 107 VAL A CA 1
ATOM 881 C C . VAL A 1 107 ? -18.490 4.662 26.206 1.00 88.94 107 VAL A C 1
ATOM 883 O O . VAL A 1 107 ? -18.973 4.823 27.330 1.00 88.94 107 VAL A O 1
ATOM 886 N N . LYS A 1 108 ? -18.341 5.695 25.362 1.00 88.50 108 LYS A N 1
ATOM 887 C CA . LYS A 1 108 ? -18.716 7.078 25.724 1.00 88.50 108 LYS A CA 1
ATOM 888 C C . LYS A 1 108 ? -20.206 7.209 26.039 1.00 88.50 108 LYS A C 1
ATOM 890 O O . LYS A 1 108 ? -20.561 7.890 27.000 1.00 88.50 108 LYS A O 1
ATOM 895 N N . ALA A 1 109 ? -21.073 6.551 25.270 1.00 89.38 109 ALA A N 1
ATOM 896 C CA . ALA A 1 109 ? -22.523 6.638 25.448 1.00 89.38 109 ALA A CA 1
ATOM 897 C C . ALA A 1 109 ? -23.014 6.202 26.853 1.00 89.38 109 ALA A C 1
ATOM 899 O O . ALA A 1 109 ? -23.669 7.009 27.521 1.00 89.38 109 ALA A O 1
ATOM 900 N N . PRO A 1 110 ? -22.700 4.992 27.362 1.00 91.50 110 PRO A N 1
ATOM 901 C CA . PRO A 1 110 ? -23.107 4.583 28.704 1.00 91.50 110 PRO A CA 1
ATOM 902 C C . PRO A 1 110 ? -22.406 5.386 29.810 1.00 91.50 110 PRO A C 1
ATOM 904 O O . PRO A 1 110 ? -23.040 5.670 30.823 1.00 91.50 110 PRO A O 1
ATOM 907 N N . ILE A 1 111 ? -21.148 5.820 29.633 1.00 91.75 111 ILE A N 1
ATOM 908 C CA . ILE A 1 111 ? -20.480 6.697 30.616 1.00 91.75 111 ILE A CA 1
ATOM 909 C C . ILE A 1 111 ? -21.229 8.025 30.750 1.00 91.75 111 ILE A C 1
ATOM 911 O O . ILE A 1 111 ? -21.501 8.457 31.870 1.00 91.75 111 ILE A O 1
ATOM 915 N N . ALA A 1 112 ? -21.614 8.645 29.631 1.00 88.81 112 ALA A N 1
ATOM 916 C CA . ALA A 1 112 ? -22.381 9.888 29.642 1.00 88.81 112 ALA A CA 1
ATOM 917 C C . ALA A 1 112 ? -23.732 9.722 30.363 1.00 88.81 112 ALA A C 1
ATOM 919 O O . ALA A 1 112 ? -24.152 10.608 31.109 1.00 88.81 112 ALA A O 1
ATOM 920 N N . GLN A 1 113 ? -24.393 8.570 30.201 1.00 92.31 113 GLN A N 1
ATOM 921 C CA . GLN A 1 113 ? -25.629 8.254 30.925 1.00 92.31 113 GLN A CA 1
ATOM 922 C C . GLN A 1 113 ? -25.400 8.096 32.434 1.00 92.31 113 GLN A C 1
ATOM 924 O O . GLN A 1 113 ? -26.160 8.655 33.226 1.00 92.31 113 GLN A O 1
ATOM 929 N N . ILE A 1 114 ? -24.354 7.372 32.846 1.00 93.06 114 ILE A N 1
ATOM 930 C CA . ILE A 1 114 ? -24.015 7.192 34.267 1.00 93.06 114 ILE A CA 1
ATOM 931 C C . ILE A 1 114 ? -23.651 8.538 34.908 1.00 93.06 114 ILE A C 1
ATOM 933 O O . ILE A 1 114 ? -24.083 8.809 36.027 1.00 93.06 114 ILE A O 1
ATOM 937 N N . GLN A 1 115 ? -22.915 9.401 34.199 1.00 91.38 115 GLN A N 1
ATOM 938 C CA . GLN A 1 115 ? -22.596 10.759 34.654 1.00 91.38 115 GLN A CA 1
ATOM 939 C C . GLN A 1 115 ? -23.855 11.584 34.888 1.00 91.38 115 GLN A C 1
ATOM 941 O O . GLN A 1 115 ? -24.023 12.139 35.969 1.00 91.38 115 GLN A O 1
ATOM 946 N N . LEU A 1 116 ? -24.771 11.603 33.916 1.00 92.06 116 LEU A N 1
ATOM 947 C CA . LEU A 1 116 ? -26.034 12.323 34.044 1.00 92.06 116 LEU A CA 1
ATOM 948 C C . LEU A 1 116 ? -26.846 11.838 35.254 1.00 92.06 116 LEU A C 1
ATOM 950 O O . LEU A 1 116 ? -27.344 12.654 36.026 1.00 92.06 116 LEU A O 1
ATOM 954 N N . LEU A 1 117 ? -26.977 10.520 35.431 1.00 92.62 117 LEU A N 1
ATOM 955 C CA . LEU A 1 117 ? -27.703 9.944 36.566 1.00 92.62 117 LEU A CA 1
ATOM 956 C C . LEU A 1 117 ? -27.016 10.265 37.900 1.00 92.62 117 LEU A C 1
ATOM 958 O O . LEU A 1 117 ? -27.695 10.617 38.862 1.00 92.62 117 LEU A O 1
ATOM 962 N N . GLY A 1 118 ? -25.684 10.197 37.950 1.00 89.69 118 GLY A N 1
ATOM 963 C CA . GLY A 1 118 ? -24.897 10.593 39.117 1.00 89.69 118 GLY A CA 1
ATOM 964 C C . GLY A 1 118 ? -25.108 12.062 39.491 1.00 89.69 118 GLY A C 1
ATOM 965 O O . GLY A 1 118 ? -25.343 12.368 40.659 1.00 89.69 118 GLY A O 1
ATOM 966 N N . ASP A 1 119 ? -25.109 12.958 38.504 1.00 88.88 119 ASP A N 1
ATOM 967 C CA . ASP A 1 119 ? -25.323 14.393 38.709 1.00 88.88 119 ASP A CA 1
ATOM 968 C C . ASP A 1 119 ? -26.753 14.705 39.173 1.00 88.88 119 ASP A C 1
ATOM 970 O O . ASP A 1 119 ? -26.954 15.555 40.045 1.00 88.88 119 ASP A O 1
ATOM 974 N N . LEU A 1 120 ? -27.760 14.009 38.632 1.00 90.19 120 LEU A N 1
ATOM 975 C CA . LEU A 1 120 ? -29.151 14.130 39.081 1.00 90.19 120 LEU A CA 1
ATOM 976 C C . LEU A 1 120 ? -29.314 13.673 40.535 1.00 90.19 120 LEU A C 1
ATOM 978 O O . LEU A 1 120 ? -29.888 14.408 41.339 1.00 90.19 120 LEU A O 1
ATOM 982 N N . LEU A 1 121 ? -28.755 12.512 40.890 1.00 86.94 121 LEU A N 1
ATOM 983 C CA . LEU A 1 121 ? -28.763 12.013 42.268 1.00 86.94 121 LEU A CA 1
ATOM 984 C C . LEU A 1 121 ? -28.061 12.988 43.218 1.00 86.94 121 LEU A C 1
ATOM 986 O O . LEU A 1 121 ? -28.559 13.257 44.309 1.00 86.94 121 LEU A O 1
ATOM 990 N N . GLN A 1 122 ? -26.935 13.572 42.804 1.00 85.62 122 GLN A N 1
ATOM 991 C CA . GLN A 1 122 ? -26.221 14.553 43.619 1.00 85.62 122 GLN A CA 1
ATOM 992 C C . GLN A 1 122 ? -27.057 15.819 43.865 1.00 85.62 122 GLN A C 1
ATOM 994 O O . GLN A 1 122 ? -27.051 16.348 44.979 1.00 85.62 122 GLN A O 1
ATOM 999 N N . ARG A 1 123 ? -27.815 16.287 42.863 1.00 86.56 123 ARG A N 1
ATOM 1000 C CA . ARG A 1 123 ? -28.733 17.429 43.008 1.00 86.56 123 ARG A CA 1
ATOM 1001 C C . ARG A 1 123 ? -29.895 17.129 43.946 1.00 86.56 123 ARG A C 1
ATOM 1003 O O . ARG A 1 123 ? -30.208 17.974 44.779 1.00 86.56 123 ARG A O 1
ATOM 1010 N N . GLU A 1 124 ? -30.511 15.951 43.847 1.00 84.12 124 GLU A N 1
ATOM 1011 C CA . GLU A 1 124 ? -31.574 15.554 44.780 1.00 84.12 124 GLU A CA 1
ATOM 1012 C C . GLU A 1 124 ? -31.061 15.496 46.217 1.00 84.12 124 GLU A C 1
ATOM 1014 O O . GLU A 1 124 ? -31.699 16.024 47.124 1.00 84.12 124 GLU A O 1
ATOM 1019 N N . VAL A 1 125 ? -29.879 14.911 46.424 1.00 81.88 125 VAL A N 1
ATOM 1020 C CA . VAL A 1 125 ? -29.240 14.830 47.742 1.00 81.88 125 VAL A CA 1
ATOM 1021 C C . VAL A 1 125 ? -28.931 16.220 48.303 1.00 81.88 125 VAL A C 1
ATOM 1023 O O . VAL A 1 125 ? -29.177 16.461 49.483 1.00 81.88 125 VAL A O 1
ATOM 1026 N N . ALA A 1 126 ? -28.445 17.148 47.473 1.00 80.00 126 ALA A N 1
ATOM 1027 C CA . ALA A 1 126 ? -28.192 18.533 47.875 1.00 80.00 126 ALA A CA 1
ATOM 1028 C C . ALA A 1 126 ? -29.482 19.333 48.147 1.00 80.00 126 ALA A C 1
ATOM 1030 O O . ALA A 1 126 ? -29.467 20.257 48.958 1.00 80.00 126 ALA A O 1
ATOM 1031 N N . GLY A 1 127 ? -30.589 18.983 47.481 1.00 76.50 127 GLY A N 1
ATOM 1032 C CA . GLY A 1 127 ? -31.895 19.634 47.615 1.00 76.50 127 GLY A CA 1
ATOM 1033 C C . GLY A 1 127 ? -32.768 19.120 48.766 1.00 76.50 127 GLY A C 1
ATOM 1034 O O . GLY A 1 127 ? -33.816 19.713 49.030 1.00 76.50 127 GLY A O 1
ATOM 1035 N N . ARG A 1 128 ? -32.368 18.048 49.470 1.00 69.62 128 ARG A N 1
ATOM 1036 C CA . ARG A 1 128 ? -33.059 17.564 50.679 1.00 69.62 128 ARG A CA 1
ATOM 1037 C C . ARG A 1 128 ? -32.910 18.575 51.818 1.00 69.62 128 ARG A C 1
ATOM 1039 O O . ARG A 1 128 ? -31.997 18.507 52.634 1.00 69.62 128 ARG A O 1
ATOM 1046 N N . HIS A 1 129 ? -33.837 19.522 51.885 1.00 53.38 129 HIS A N 1
ATOM 1047 C CA . HIS A 1 129 ? -33.967 20.450 53.000 1.00 53.38 129 HIS A CA 1
ATOM 1048 C C . HIS A 1 129 ? -34.943 19.880 54.040 1.00 53.38 129 HIS A C 1
ATOM 1050 O O . HIS A 1 129 ? -36.151 19.891 53.828 1.00 53.38 129 HIS A O 1
ATOM 1056 N N . GLY A 1 130 ? -34.421 19.398 55.173 1.00 56.62 130 GLY A N 1
ATOM 1057 C CA . GLY A 1 130 ? -35.216 19.100 56.377 1.00 56.62 130 GLY A CA 1
ATOM 1058 C C . GLY A 1 130 ? -35.280 17.632 56.812 1.00 56.62 130 GLY A C 1
ATOM 1059 O O . GLY A 1 130 ? -35.582 17.368 57.972 1.00 56.62 130 GLY A O 1
ATOM 1060 N N . GLU A 1 131 ? -34.928 16.683 55.947 1.00 58.62 131 GLU A N 1
ATOM 1061 C CA . GLU A 1 131 ? -34.650 15.295 56.337 1.00 58.62 131 GLU A CA 1
ATOM 1062 C C . GLU A 1 131 ? -33.141 15.159 56.571 1.00 58.62 131 GLU A C 1
ATOM 1064 O O . GLU A 1 131 ? -32.358 15.771 55.849 1.00 58.62 131 GLU A O 1
ATOM 1069 N N . GLY A 1 132 ? -32.731 14.443 57.623 1.00 62.94 132 GLY A N 1
ATOM 1070 C CA . GLY A 1 132 ? -31.350 14.416 58.119 1.00 62.94 132 GLY A CA 1
ATOM 1071 C C . GLY A 1 132 ? -30.273 14.223 57.043 1.00 62.94 132 GLY A C 1
ATOM 1072 O O . GLY A 1 132 ? -30.527 13.665 55.976 1.00 62.94 132 GLY A O 1
ATOM 1073 N N . SER A 1 133 ? -29.057 14.690 57.355 1.00 67.44 133 SER A N 1
ATOM 1074 C CA . SER A 1 133 ? -27.912 14.659 56.437 1.00 67.44 133 SER A CA 1
ATOM 1075 C C . SER A 1 133 ? -27.795 13.292 55.742 1.00 67.44 133 SER A C 1
ATOM 1077 O O . SER A 1 133 ? -27.901 12.265 56.423 1.00 67.44 133 SER A O 1
ATOM 1079 N N . PRO A 1 134 ? -27.596 13.253 54.413 1.00 73.81 134 PRO A N 1
ATOM 1080 C CA . PRO A 1 134 ? -27.478 12.005 53.670 1.00 73.81 134 PRO A CA 1
ATOM 1081 C C . PRO A 1 134 ? -26.425 11.077 54.299 1.00 73.81 134 PRO A C 1
ATOM 1083 O O . PRO A 1 134 ? -25.388 11.564 54.762 1.00 73.81 134 PRO A O 1
ATOM 1086 N N . PRO A 1 135 ? -26.643 9.747 54.298 1.00 81.69 135 PRO A N 1
ATOM 1087 C CA . PRO A 1 135 ? -25.656 8.797 54.799 1.00 81.69 135 PRO A CA 1
ATOM 1088 C C . PRO A 1 135 ? -24.289 9.022 54.144 1.00 81.69 135 PRO A C 1
ATOM 1090 O O . PRO A 1 135 ? -24.196 9.147 52.921 1.00 81.69 135 PRO A O 1
ATOM 1093 N N . ALA A 1 136 ? -23.222 9.043 54.948 1.00 80.25 136 ALA A N 1
ATOM 1094 C CA . ALA A 1 136 ? -21.863 9.307 54.466 1.00 80.25 136 ALA A CA 1
ATOM 1095 C C . ALA A 1 136 ? -21.428 8.332 53.352 1.00 80.25 136 ALA A C 1
ATOM 1097 O O . ALA A 1 136 ? -20.743 8.730 52.411 1.00 80.25 136 ALA A O 1
ATOM 1098 N N . GLU A 1 137 ? -21.887 7.080 53.415 1.00 85.62 137 GLU A N 1
ATOM 1099 C CA . GLU A 1 137 ? -21.651 6.059 52.386 1.00 85.62 137 GLU A CA 1
ATOM 1100 C C . GLU A 1 137 ? -22.254 6.443 51.028 1.00 85.62 137 GLU A C 1
ATOM 1102 O O . GLU A 1 137 ? -21.604 6.289 49.999 1.00 85.62 137 GLU A O 1
ATOM 1107 N N . MET A 1 138 ? -23.457 7.025 51.006 1.00 84.38 138 MET A N 1
ATOM 1108 C CA . MET A 1 138 ? -24.117 7.448 49.767 1.00 84.38 138 MET A CA 1
ATOM 1109 C C . MET A 1 138 ? -23.340 8.576 49.073 1.00 84.38 138 MET A C 1
ATOM 1111 O O . MET A 1 138 ? -23.127 8.528 47.861 1.00 84.38 138 MET A O 1
ATOM 1115 N N . LEU A 1 139 ? -22.855 9.562 49.838 1.00 83.38 139 LEU A N 1
ATOM 1116 C CA . LEU A 1 139 ? -21.986 10.626 49.316 1.00 83.38 139 LEU A CA 1
ATOM 1117 C C . LEU A 1 139 ? -20.650 10.067 48.804 1.00 83.38 139 LEU A C 1
ATOM 1119 O O . LEU A 1 139 ? -20.141 10.509 47.769 1.00 83.38 139 LEU A O 1
ATOM 1123 N N . HIS A 1 140 ? -20.098 9.073 49.503 1.00 87.19 140 HIS A N 1
ATOM 1124 C CA . HIS A 1 140 ? -18.879 8.389 49.086 1.00 87.19 140 HIS A CA 1
ATOM 1125 C C . HIS A 1 140 ? -19.063 7.655 47.748 1.00 87.19 140 HIS A C 1
ATOM 1127 O O . HIS A 1 140 ? -18.249 7.836 46.840 1.00 87.19 140 HIS A O 1
ATOM 1133 N N . TYR A 1 141 ? -20.155 6.901 47.579 1.00 88.94 141 TYR A N 1
ATOM 1134 C CA . TYR A 1 141 ? -20.456 6.203 46.327 1.00 88.94 141 TYR A CA 1
ATOM 1135 C C . TYR A 1 141 ? -20.696 7.158 45.154 1.00 88.94 141 TYR A C 1
ATOM 1137 O O . TYR A 1 141 ? -20.157 6.923 44.074 1.00 88.94 141 TYR A O 1
ATOM 1145 N N . LEU A 1 142 ? -21.422 8.265 45.353 1.00 87.31 142 LEU A N 1
ATOM 1146 C CA . LEU A 1 142 ? -21.614 9.276 44.302 1.00 87.31 142 LEU A CA 1
ATOM 1147 C C . LEU A 1 142 ? -20.280 9.875 43.844 1.00 87.31 142 LEU A C 1
ATOM 1149 O O . LEU A 1 142 ? -20.015 9.968 42.646 1.00 87.31 142 LEU A O 1
ATOM 1153 N N . THR A 1 143 ? -19.403 10.192 44.797 1.00 87.94 143 THR A N 1
ATOM 1154 C CA . THR A 1 143 ? -18.061 10.710 44.502 1.00 87.94 143 THR A CA 1
ATOM 1155 C C . THR A 1 143 ? -17.220 9.683 43.734 1.00 87.94 143 THR A C 1
ATOM 1157 O O . THR A 1 143 ? -16.512 10.042 42.791 1.00 87.94 143 THR A O 1
ATOM 1160 N N . LEU A 1 144 ? -17.304 8.397 44.097 1.00 91.56 144 LEU A N 1
ATOM 1161 C CA . LEU A 1 144 ? -16.624 7.312 43.380 1.00 91.56 144 LEU A CA 1
ATOM 1162 C C . LEU A 1 144 ? -17.129 7.173 41.941 1.00 91.56 144 LEU A C 1
ATOM 1164 O O . LEU A 1 144 ? -16.307 7.095 41.030 1.00 91.56 144 LEU A O 1
ATOM 1168 N N . ILE A 1 145 ? -18.448 7.182 41.727 1.00 90.81 145 ILE A N 1
ATOM 1169 C CA . ILE A 1 145 ? -19.062 7.082 40.393 1.00 90.81 145 ILE A CA 1
ATOM 1170 C C . ILE A 1 145 ? -18.620 8.255 39.513 1.00 90.81 145 ILE A C 1
ATOM 1172 O O . ILE A 1 145 ? -18.162 8.041 38.389 1.00 90.81 145 ILE A O 1
ATOM 1176 N N . GLN A 1 146 ? -18.678 9.484 40.032 1.00 88.44 146 GLN A N 1
ATOM 1177 C CA . GLN A 1 146 ? -18.249 10.676 39.297 1.00 88.44 146 GLN A CA 1
ATOM 1178 C C . GLN A 1 146 ? -16.761 10.628 38.944 1.00 88.44 146 GLN A C 1
ATOM 1180 O O . GLN A 1 146 ? -16.387 10.877 37.797 1.00 88.44 146 GLN A O 1
ATOM 1185 N N . ARG A 1 147 ? -15.905 10.240 39.898 1.00 90.12 147 ARG A N 1
ATOM 1186 C CA . ARG A 1 147 ? -14.461 10.113 39.667 1.00 90.12 147 ARG A CA 1
ATOM 1187 C C . ARG A 1 147 ? -14.140 9.020 38.648 1.00 90.12 147 ARG A C 1
ATOM 1189 O O . ARG A 1 147 ? -13.290 9.237 37.787 1.00 90.12 147 ARG A O 1
ATOM 1196 N N . ALA A 1 148 ? -14.818 7.876 38.723 1.00 89.38 148 ALA A N 1
ATOM 1197 C CA . ALA A 1 148 ? -14.642 6.771 37.786 1.00 89.38 148 ALA A CA 1
ATOM 1198 C C . ALA A 1 148 ? -15.051 7.170 36.362 1.00 89.38 148 ALA A C 1
ATOM 1200 O O . ALA A 1 148 ? -14.299 6.923 35.422 1.00 89.38 148 ALA A O 1
ATOM 1201 N N . CYS A 1 149 ? -16.187 7.853 36.202 1.00 91.38 149 CYS A N 1
ATOM 1202 C CA . CYS A 1 149 ? -16.640 8.311 34.891 1.00 91.38 149 CYS A CA 1
ATOM 1203 C C . CYS A 1 149 ? -15.747 9.418 34.312 1.00 91.38 149 CYS A C 1
ATOM 1205 O O . CYS A 1 149 ? -15.438 9.399 33.124 1.00 91.38 149 CYS A O 1
ATOM 1207 N N . ALA A 1 150 ? -15.295 10.368 35.139 1.00 87.38 150 ALA A N 1
ATOM 1208 C CA . ALA A 1 150 ? -14.356 11.406 34.713 1.00 87.38 150 ALA A CA 1
ATOM 1209 C C . ALA A 1 150 ? -13.010 10.810 34.270 1.00 87.38 150 ALA A C 1
ATOM 1211 O O . ALA A 1 150 ? -12.456 11.217 33.252 1.00 87.38 150 ALA A O 1
ATOM 1212 N N . HIS A 1 151 ? -12.512 9.809 35.001 1.00 88.19 151 HIS A N 1
ATOM 1213 C CA . HIS A 1 151 ? -11.302 9.082 34.630 1.00 88.19 151 HIS A CA 1
ATOM 1214 C C . HIS A 1 151 ? -11.485 8.297 33.326 1.00 88.19 151 HIS A C 1
ATOM 1216 O O . HIS A 1 151 ? -10.640 8.389 32.442 1.00 88.19 151 HIS A O 1
ATOM 1222 N N . ALA A 1 152 ? -12.602 7.580 33.173 1.00 86.38 152 ALA A N 1
ATOM 1223 C CA . ALA A 1 152 ? -12.900 6.828 31.959 1.00 86.38 152 ALA A CA 1
ATOM 1224 C C . ALA A 1 152 ? -13.026 7.741 30.724 1.00 86.38 152 ALA A C 1
ATOM 1226 O O . ALA A 1 152 ? -12.486 7.404 29.678 1.00 86.38 152 ALA A O 1
ATOM 1227 N N . ASN A 1 153 ? -13.628 8.930 30.851 1.00 84.69 153 ASN A N 1
ATOM 1228 C CA . ASN A 1 153 ? -13.654 9.924 29.771 1.00 84.69 153 ASN A CA 1
ATOM 1229 C C . ASN A 1 153 ? -12.271 10.484 29.417 1.00 84.69 153 ASN A C 1
ATOM 1231 O O . ASN A 1 153 ? -12.062 10.853 28.271 1.00 84.69 153 ASN A O 1
ATOM 1235 N N . GLY A 1 154 ? -11.344 10.577 30.373 1.00 82.75 154 GLY A N 1
ATOM 1236 C CA . GLY A 1 154 ? -9.982 11.055 30.111 1.00 82.75 154 GLY A CA 1
ATOM 1237 C C . GLY A 1 154 ? -9.097 10.050 29.365 1.00 82.75 154 GLY A C 1
ATOM 1238 O O . GLY A 1 154 ? -8.038 10.429 28.873 1.00 82.75 154 GLY A O 1
ATOM 1239 N N . LEU A 1 155 ? -9.511 8.781 29.297 1.00 80.50 155 LEU A N 1
ATOM 1240 C CA . LEU A 1 155 ? -8.814 7.705 28.585 1.00 80.50 155 LEU A CA 1
ATOM 1241 C C . LEU A 1 155 ? -9.328 7.495 27.147 1.00 80.50 155 LEU A C 1
ATOM 1243 O O . LEU A 1 155 ? -8.750 6.689 26.418 1.00 80.50 155 LEU A O 1
ATOM 1247 N N . LEU A 1 156 ? -10.411 8.181 26.765 1.00 77.44 156 LEU A N 1
ATOM 1248 C CA . LEU A 1 156 ? -11.135 8.057 25.491 1.00 77.44 156 LEU A CA 1
ATOM 1249 C C . LEU A 1 156 ? -11.089 9.357 24.677 1.00 77.44 156 LEU A C 1
ATOM 1251 O O . LEU A 1 156 ? -11.522 9.332 23.500 1.00 77.44 156 LEU A O 1
#

pLDDT: mean 87.6, std 11.21, range [35.66, 97.12]

Secondary structure (DSSP, 8-state):
--PPPTTTSTTS-GGGGB-GGGHHHHHHHHHHHHTTS-SEEEEEEEEE-TTS-EEEEEEEEEEEEETTEEEEEEEEEE-HHHHHHHHHHHHHHHHHHHHHHHHHHHHHHHHHHHHHHHHHHHHHHHH--SS----HHHHHHHHHHHHHHHHHHHT-

Sequence (156 aa):
MQADTGNELLGHRILEFAHPHFRADWHELQQQLWKHKMPHFTLKTCLVRADGSSFWCQVTSVLFPDENRELGYTVLEDISVRKALETKLQRLYDAQETILHLATHDVKAPIAQIQLLGDLLQREVAGRHGEGSPPAEMLHYLTLIQRACAHANGLL

Radius of gyration: 34.24 Å; chains: 1; bounding box: 68×42×89 Å

Organism: NCBI:txid1770526

InterPro domains:
  IPR000014 PAS domain [TIGR00229] (7-89)
  IPR000014 PAS domain [cd00130] (8-79)
  IPR000700 PAS-associated, C-terminal [PS50113] (41-91)
  IPR035965 PAS domain superfamily [SSF55785] (7-91)
  IPR036097 Signal transduction histidine kinase, dimerisation/phosphoacceptor domain superfamily [SSF47384] (85-155)

Foldseek 3Di:
DDDPPVVVCPPDDQLVQFDPVCSVVVVVQVVCQVVVVDQKDWDWGWGADPVRDIFIWIKIKGWDDDPNDIDIDIDIDGCRVVVVVVVVVVVVVVVVVVVVVVVVVVVLVVLVVLLVVLVVVVVVLVPPDPPDRPDPVVVVVSVVSNVVSVVVVVVD